Protein AF-A0A6A4BIG5-F1 (afdb_monomer_lite)

pLDDT: mean 91.35, std 5.81, range [66.5, 96.88]

Radius of gyration: 17.77 Å; chains: 1; bounding box: 29×27×43 Å

Structure (mmCIF, N/CA/C/O backbone):
data_AF-A0A6A4BIG5-F1
#
_entry.id   AF-A0A6A4BIG5-F1
#
loop_
_atom_site.group_PDB
_atom_site.id
_atom_site.type_symbol
_atom_site.label_atom_id
_atom_site.label_alt_id
_atom_site.label_comp_id
_atom_site.label_asym_id
_atom_site.label_entity_id
_atom_site.label_seq_id
_atom_site.pdbx_PDB_ins_code
_atom_site.Cartn_x
_atom_site.Cartn_y
_atom_site.Cartn_z
_atom_site.occupancy
_atom_site.B_iso_or_equiv
_atom_site.auth_seq_id
_atom_site.auth_comp_id
_atom_site.auth_asym_id
_atom_site.auth_atom_id
_atom_site.pdbx_PDB_model_num
ATOM 1 N N . MET A 1 1 ? 3.171 -6.800 8.880 1.00 66.50 1 MET A N 1
ATOM 2 C CA . MET A 1 1 ? 2.696 -5.799 7.906 1.00 66.50 1 MET A CA 1
ATOM 3 C C . MET A 1 1 ? 2.575 -6.489 6.563 1.00 66.50 1 MET A C 1
ATOM 5 O O . MET A 1 1 ? 3.563 -7.058 6.120 1.00 66.50 1 MET A O 1
ATOM 9 N N . PHE A 1 2 ? 1.375 -6.519 5.984 1.00 85.88 2 PHE A N 1
ATOM 10 C CA . PHE A 1 2 ? 1.108 -7.166 4.698 1.00 85.88 2 PHE A CA 1
ATOM 11 C C . PHE A 1 2 ? 0.491 -6.123 3.760 1.00 85.88 2 PHE A C 1
ATOM 13 O O . PHE A 1 2 ? -0.515 -5.506 4.112 1.00 85.88 2 PHE A O 1
ATOM 20 N N . LEU A 1 3 ? 1.135 -5.890 2.618 1.00 92.75 3 LEU A N 1
ATOM 21 C CA . LEU A 1 3 ? 0.692 -4.977 1.566 1.00 92.75 3 LEU A CA 1
ATOM 22 C C . LEU A 1 3 ? 0.353 -5.822 0.340 1.00 92.75 3 LEU A C 1
ATOM 24 O O . LEU A 1 3 ? 1.163 -6.655 -0.062 1.00 92.75 3 LEU A O 1
ATOM 28 N N . ASN A 1 4 ? -0.823 -5.609 -0.239 1.00 95.19 4 ASN A N 1
ATOM 29 C CA . ASN A 1 4 ? -1.228 -6.228 -1.495 1.00 95.19 4 ASN A CA 1
ATOM 30 C C . ASN A 1 4 ? -1.388 -5.143 -2.558 1.00 95.19 4 ASN A C 1
ATOM 32 O O . ASN A 1 4 ? -2.210 -4.245 -2.391 1.00 95.19 4 ASN A O 1
ATOM 36 N N . VAL A 1 5 ? -0.582 -5.207 -3.615 1.00 94.75 5 VAL A N 1
ATOM 37 C CA . VAL A 1 5 ? -0.659 -4.264 -4.736 1.00 94.75 5 VAL A CA 1
ATOM 38 C C . VAL A 1 5 ? -1.810 -4.693 -5.639 1.00 94.75 5 VAL A C 1
ATOM 40 O O . VAL A 1 5 ? -1.779 -5.791 -6.192 1.00 94.75 5 VAL A O 1
ATOM 43 N N . ASN A 1 6 ? -2.816 -3.831 -5.767 1.00 96.38 6 ASN A N 1
ATOM 44 C CA . ASN A 1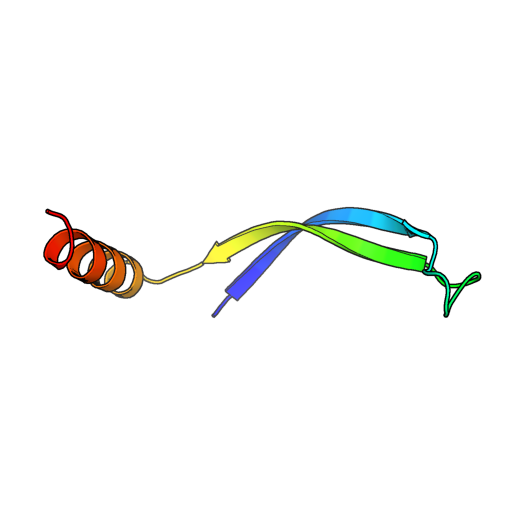 6 ? -4.027 -4.107 -6.538 1.00 96.38 6 ASN A CA 1
ATOM 45 C C . ASN A 1 6 ? -3.903 -3.586 -7.972 1.00 96.38 6 ASN A C 1
ATOM 47 O O . ASN A 1 6 ? -4.330 -4.258 -8.909 1.00 96.38 6 ASN A O 1
ATOM 51 N N . GLU A 1 7 ? -3.288 -2.413 -8.140 1.00 96.62 7 GLU A N 1
ATOM 52 C CA . GLU A 1 7 ? -3.144 -1.760 -9.437 1.00 96.62 7 GLU A CA 1
ATOM 53 C C . GLU A 1 7 ? -1.764 -1.118 -9.591 1.00 96.62 7 GLU A C 1
ATOM 55 O O . GLU A 1 7 ? -1.247 -0.451 -8.688 1.00 96.62 7 GLU A O 1
ATOM 60 N N . VAL A 1 8 ? -1.182 -1.312 -10.776 1.00 96.12 8 VAL A N 1
ATOM 61 C CA . VAL A 1 8 ? 0.042 -0.639 -11.206 1.00 96.12 8 VAL A CA 1
ATOM 62 C C . VAL A 1 8 ? -0.154 -0.017 -12.578 1.00 96.12 8 VAL A C 1
ATOM 64 O O . VAL A 1 8 ? -0.767 -0.615 -13.464 1.00 96.12 8 VAL A O 1
ATOM 67 N N . ARG A 1 9 ? 0.448 1.153 -12.779 1.00 93.88 9 ARG A N 1
ATOM 68 C CA . ARG A 1 9 ? 0.594 1.781 -14.089 1.00 93.88 9 ARG A CA 1
ATOM 69 C C . ARG A 1 9 ? 2.042 1.694 -14.540 1.00 93.88 9 ARG A C 1
ATOM 71 O O . ARG A 1 9 ? 2.964 2.003 -13.790 1.00 93.88 9 ARG A O 1
ATOM 78 N N . ILE A 1 10 ? 2.239 1.294 -15.790 1.00 93.56 10 ILE A N 1
ATOM 79 C CA . ILE A 1 10 ? 3.561 1.274 -16.407 1.00 93.56 10 ILE A CA 1
ATOM 80 C C . ILE A 1 10 ? 3.890 2.683 -16.891 1.00 93.56 10 ILE A C 1
ATOM 82 O O . ILE A 1 10 ? 3.183 3.238 -17.732 1.00 93.56 10 ILE A O 1
ATOM 86 N N . MET A 1 11 ? 4.953 3.253 -16.338 1.00 92.31 11 MET A N 1
ATOM 87 C CA . MET A 1 11 ? 5.424 4.598 -16.640 1.00 92.31 11 MET A CA 1
ATOM 88 C C . MET A 1 11 ? 6.765 4.506 -17.369 1.00 92.31 11 MET A C 1
ATOM 90 O O . MET A 1 11 ? 7.589 3.639 -17.062 1.00 92.31 11 MET A O 1
ATOM 94 N N . GLY A 1 12 ? 6.977 5.397 -18.341 1.00 91.75 12 GLY A N 1
ATOM 95 C CA . GLY A 1 12 ? 8.307 5.617 -18.908 1.00 91.75 12 GLY A CA 1
ATOM 96 C C . GLY A 1 12 ? 9.259 6.176 -17.851 1.00 91.75 12 GLY A C 1
ATOM 97 O O . GLY A 1 12 ? 8.813 6.701 -16.828 1.00 91.75 12 GLY A O 1
ATOM 98 N N . GLY A 1 13 ? 10.557 6.022 -18.084 1.00 85.62 13 GLY A N 1
ATOM 99 C CA . GLY A 1 13 ? 11.588 6.497 -17.175 1.00 85.62 13 GLY A CA 1
ATOM 100 C C . GLY A 1 13 ? 11.612 8.016 -17.020 1.00 85.62 13 GLY A C 1
ATOM 101 O O . GLY A 1 13 ? 10.980 8.754 -17.779 1.00 85.62 13 GLY A O 1
ATOM 102 N N . ASP A 1 14 ? 12.313 8.468 -15.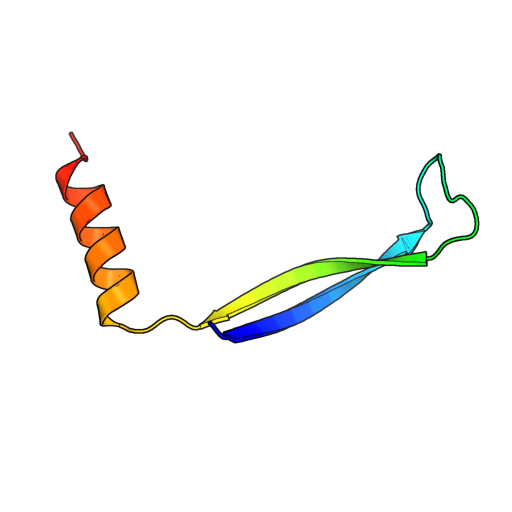987 1.00 85.06 14 ASP A N 1
ATOM 103 C CA . ASP A 1 14 ? 12.465 9.885 -15.668 1.00 85.06 14 ASP A CA 1
ATOM 104 C C . ASP A 1 14 ? 13.581 10.549 -16.494 1.00 85.06 14 ASP A C 1
ATOM 106 O O . ASP A 1 14 ? 14.169 9.946 -17.398 1.00 85.06 14 ASP A O 1
ATOM 110 N N . ASP A 1 15 ? 13.860 11.815 -16.181 1.00 88.06 15 ASP A N 1
ATOM 111 C CA . ASP A 1 15 ? 14.882 12.615 -16.858 1.00 88.06 15 ASP A CA 1
ATOM 112 C C . ASP A 1 15 ? 16.305 12.044 -16.700 1.00 88.06 15 ASP A C 1
ATOM 114 O O . ASP A 1 15 ? 17.187 12.373 -17.490 1.00 88.06 15 ASP A O 1
ATOM 118 N N . GLU A 1 16 ? 16.549 11.185 -15.705 1.00 91.06 16 GLU A N 1
ATOM 119 C CA . GLU A 1 16 ? 17.842 10.522 -15.499 1.00 91.06 16 GLU A CA 1
ATOM 120 C C . GLU A 1 16 ? 17.899 9.133 -16.162 1.00 91.06 16 GLU A C 1
ATOM 122 O O . GLU A 1 16 ? 18.986 8.628 -16.451 1.00 91.06 16 GLU A O 1
ATOM 127 N N . HIS A 1 17 ? 16.746 8.524 -16.458 1.00 88.19 17 HIS A N 1
ATOM 128 C CA . HIS A 1 17 ? 16.637 7.144 -16.933 1.00 88.19 17 HIS A CA 1
ATOM 129 C C . HIS A 1 17 ? 15.690 7.007 -18.132 1.00 88.19 17 HIS A C 1
ATOM 131 O O . HIS A 1 17 ? 14.766 6.199 -18.107 1.00 88.19 17 HIS A O 1
ATOM 137 N N . HIS A 1 18 ? 15.935 7.752 -19.209 1.00 85.50 18 HIS A N 1
ATOM 138 C CA . HIS A 1 18 ? 15.028 7.851 -20.363 1.00 85.50 18 HIS A CA 1
ATOM 139 C C . HIS A 1 18 ? 14.595 6.521 -21.017 1.00 85.50 18 HIS A C 1
ATOM 141 O O . HIS A 1 18 ? 13.488 6.442 -21.546 1.00 85.50 18 HIS A O 1
ATOM 147 N N . ASP A 1 19 ? 15.430 5.478 -20.970 1.00 90.69 19 ASP A N 1
ATOM 148 C CA . ASP A 1 19 ? 15.120 4.160 -21.553 1.00 90.69 19 ASP A CA 1
ATOM 149 C C . ASP A 1 19 ? 14.525 3.166 -20.537 1.00 90.69 19 ASP A C 1
ATOM 151 O O . ASP A 1 19 ? 14.242 2.011 -20.870 1.00 90.69 19 ASP A O 1
ATOM 155 N N . ALA A 1 20 ? 14.361 3.579 -19.279 1.00 90.56 20 ALA A N 1
ATOM 156 C CA . ALA A 1 20 ? 13.806 2.731 -18.238 1.00 90.56 20 ALA A CA 1
ATOM 157 C C . ALA A 1 20 ? 12.274 2.691 -18.291 1.00 90.56 20 ALA A C 1
ATOM 159 O O . ALA A 1 20 ? 11.603 3.556 -18.852 1.00 90.56 20 ALA A O 1
ATOM 160 N N . VAL A 1 21 ? 11.715 1.655 -17.672 1.00 90.75 21 VAL A N 1
ATOM 161 C CA . VAL A 1 21 ? 10.277 1.489 -17.484 1.00 90.75 21 VAL A CA 1
ATOM 162 C C . VAL A 1 21 ? 10.050 1.095 -16.035 1.00 90.75 21 VAL A C 1
ATOM 164 O O . VAL A 1 21 ? 10.630 0.114 -15.564 1.00 90.75 21 VAL A O 1
ATOM 167 N N . PHE A 1 22 ? 9.202 1.845 -15.333 1.00 90.75 22 PHE A N 1
ATOM 168 C CA . PHE A 1 22 ? 8.931 1.627 -13.916 1.00 90.75 22 PHE A CA 1
ATOM 169 C C . PHE A 1 22 ? 7.442 1.358 -13.676 1.00 90.75 22 PHE A C 1
ATOM 171 O O . PHE A 1 22 ? 6.588 2.056 -14.231 1.00 90.75 22 PHE A O 1
ATOM 178 N N . PRO A 1 23 ? 7.097 0.367 -12.838 1.00 92.38 23 PRO A N 1
ATOM 179 C CA . PRO A 1 23 ? 5.738 0.220 -12.348 1.00 92.38 23 PRO A CA 1
ATOM 180 C C . PRO A 1 23 ? 5.487 1.233 -11.223 1.00 92.38 23 PRO A C 1
ATOM 182 O O . PRO A 1 23 ? 6.099 1.156 -10.158 1.00 92.38 23 PRO A O 1
ATOM 185 N N . ALA A 1 24 ? 4.565 2.166 -11.441 1.00 92.81 24 ALA A N 1
ATOM 186 C CA . ALA A 1 24 ? 4.023 3.015 -10.388 1.00 92.81 24 ALA A CA 1
ATOM 187 C C . ALA A 1 24 ? 2.832 2.303 -9.735 1.00 92.81 24 ALA A C 1
ATOM 189 O O . ALA A 1 24 ? 1.916 1.869 -10.433 1.00 92.81 24 ALA A O 1
ATOM 190 N N . VAL A 1 25 ? 2.846 2.160 -8.407 1.00 94.38 25 VAL A N 1
ATOM 191 C CA .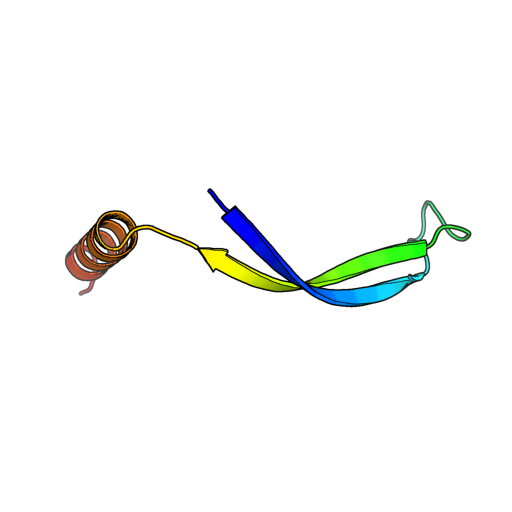 VAL A 1 25 ? 1.699 1.627 -7.656 1.00 94.38 25 VAL A CA 1
ATOM 192 C C . VAL A 1 25 ? 0.621 2.703 -7.600 1.00 94.38 25 VAL A C 1
ATOM 194 O O . VAL A 1 25 ? 0.847 3.760 -7.017 1.00 94.38 25 VAL A O 1
ATOM 197 N N . GLU A 1 26 ? -0.534 2.425 -8.196 1.00 95.81 26 GLU A N 1
ATOM 198 C CA . GLU A 1 26 ? -1.697 3.322 -8.169 1.00 95.81 26 GLU A CA 1
ATOM 199 C C . GLU A 1 26 ? -2.642 2.941 -7.020 1.00 95.81 26 GLU A C 1
ATOM 201 O O . GLU A 1 26 ? -3.203 3.813 -6.360 1.00 95.81 26 GLU A O 1
ATOM 206 N N . GLU A 1 27 ? -2.761 1.642 -6.713 1.00 96.75 27 GLU A N 1
ATOM 207 C CA . GLU A 1 27 ? -3.625 1.152 -5.638 1.00 96.75 27 GLU A CA 1
ATOM 208 C C . GLU A 1 27 ? -2.966 0.026 -4.827 1.00 96.75 27 GLU A C 1
ATOM 210 O O . GLU A 1 27 ? -2.424 -0.944 -5.371 1.00 96.75 27 GLU A O 1
ATOM 215 N N . VAL A 1 28 ? -3.060 0.123 -3.496 1.00 96.88 28 VAL A N 1
ATOM 216 C CA . VAL A 1 28 ? -2.585 -0.898 -2.556 1.00 96.88 28 VAL A CA 1
ATOM 217 C C . VAL A 1 28 ? -3.588 -1.109 -1.424 1.00 96.88 28 VAL A C 1
ATOM 219 O O . VAL A 1 28 ? -4.127 -0.160 -0.859 1.00 96.88 28 VAL A O 1
ATOM 222 N N . THR A 1 29 ? -3.795 -2.366 -1.037 1.00 95.94 29 THR A N 1
ATOM 223 C CA . THR A 1 29 ? -4.480 -2.723 0.208 1.00 95.94 29 THR A CA 1
ATOM 224 C C . THR A 1 29 ? -3.459 -2.980 1.307 1.00 95.94 29 THR A C 1
ATOM 226 O O . THR A 1 29 ? -2.623 -3.881 1.200 1.00 95.94 29 THR A O 1
ATOM 229 N N . TYR A 1 30 ? -3.549 -2.209 2.391 1.00 92.69 30 TYR A N 1
ATOM 230 C CA . TYR A 1 30 ? -2.737 -2.403 3.588 1.00 92.69 30 TYR A CA 1
ATOM 231 C C . TYR A 1 30 ? -3.541 -3.100 4.689 1.00 92.69 30 TYR A C 1
ATOM 233 O O . TYR A 1 30 ? -4.505 -2.549 5.216 1.00 92.69 30 TYR A O 1
ATOM 241 N N . TYR A 1 31 ? -3.133 -4.318 5.053 1.00 92.94 31 TYR A N 1
ATOM 242 C CA . TYR A 1 31 ? -3.807 -5.101 6.085 1.00 92.94 31 TYR A CA 1
ATOM 243 C C . TYR A 1 31 ? -3.220 -4.815 7.462 1.00 92.94 31 TYR A C 1
ATOM 245 O O . TYR A 1 31 ? -2.025 -5.013 7.712 1.00 92.94 31 TYR A O 1
ATOM 253 N N . VAL A 1 32 ? -4.101 -4.408 8.368 1.00 91.56 32 VAL A N 1
ATOM 254 C CA . VAL A 1 32 ? -3.774 -4.032 9.742 1.00 91.56 32 VAL A CA 1
ATOM 255 C C . VAL A 1 32 ? -4.664 -4.781 10.722 1.00 91.56 32 VAL A C 1
ATOM 257 O O . VAL A 1 32 ? -5.795 -5.144 10.405 1.00 91.56 32 VAL A O 1
ATOM 260 N N . GLY A 1 33 ? -4.139 -5.045 11.919 1.00 92.50 33 GLY A N 1
ATOM 261 C CA . GLY A 1 33 ? -4.932 -5.640 12.992 1.00 92.50 33 GLY A CA 1
ATOM 262 C C . GLY A 1 33 ? -5.993 -4.664 13.502 1.00 92.50 33 GLY A C 1
ATOM 263 O O . GLY A 1 33 ? -5.773 -3.451 13.503 1.00 92.50 33 GLY A O 1
ATOM 264 N N . SER A 1 34 ? -7.117 -5.197 13.987 1.00 91.44 34 SER A N 1
ATOM 265 C CA . SER A 1 34 ? -8.212 -4.398 14.557 1.00 91.44 34 SER A CA 1
ATOM 266 C C . SER A 1 34 ? -7.753 -3.490 15.694 1.00 91.44 34 SER A C 1
ATOM 268 O O . SER A 1 34 ? -8.220 -2.363 15.814 1.00 91.44 34 SER A O 1
ATOM 270 N N . ASP A 1 35 ? -6.820 -3.968 16.512 1.00 94.38 35 ASP A N 1
ATOM 271 C CA . ASP A 1 35 ? -6.352 -3.222 17.679 1.00 94.38 35 ASP A CA 1
ATOM 272 C C . ASP A 1 35 ? -5.441 -2.066 17.259 1.00 94.38 35 ASP A C 1
ATOM 274 O O . ASP A 1 35 ? -5.493 -0.987 17.835 1.00 94.38 35 ASP A O 1
ATOM 278 N N . TRP A 1 36 ? -4.658 -2.252 16.191 1.00 91.69 36 TRP A N 1
ATOM 279 C CA . TRP A 1 36 ? -3.783 -1.207 15.663 1.00 91.69 36 TRP A CA 1
ATOM 280 C C . TRP A 1 36 ? -4.582 -0.032 15.095 1.00 91.69 36 TRP A C 1
ATOM 282 O O . TRP A 1 36 ? -4.288 1.116 15.419 1.00 91.69 36 TRP A O 1
ATOM 292 N N . ILE A 1 37 ? -5.614 -0.310 14.287 1.00 93.12 37 ILE A N 1
ATOM 293 C CA . ILE A 1 37 ? -6.426 0.758 13.691 1.00 93.12 37 ILE A CA 1
ATOM 294 C C . ILE A 1 37 ? -7.256 1.501 14.744 1.00 93.12 37 ILE A C 1
ATOM 296 O O . ILE A 1 37 ? -7.374 2.720 14.660 1.00 93.12 37 ILE A O 1
ATOM 300 N N . ARG A 1 38 ? -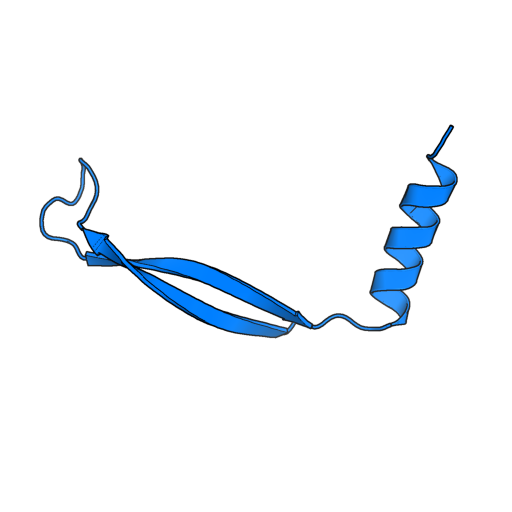7.764 0.797 15.768 1.00 93.69 38 ARG A N 1
ATOM 301 C CA . ARG A 1 38 ? -8.463 1.419 16.904 1.00 93.69 38 ARG A CA 1
ATOM 302 C C . ARG A 1 38 ? -7.547 2.347 17.689 1.00 93.69 38 ARG A C 1
ATOM 304 O O . ARG A 1 38 ? -7.904 3.494 17.892 1.00 93.69 38 ARG A O 1
ATOM 311 N N . ASN A 1 39 ? -6.339 1.899 18.028 1.00 95.25 39 ASN A N 1
ATOM 312 C CA . ASN A 1 39 ? -5.390 2.732 18.768 1.00 95.25 39 ASN A CA 1
ATOM 313 C C . ASN A 1 39 ? -5.028 4.024 18.016 1.00 95.25 39 ASN A C 1
ATOM 315 O O . ASN A 1 39 ? -4.855 5.065 18.641 1.00 95.25 39 ASN A O 1
ATOM 319 N N . ILE A 1 40 ? -4.901 3.966 16.684 1.00 93.69 40 ILE A N 1
ATOM 320 C CA . ILE A 1 40 ? -4.651 5.160 15.862 1.00 93.69 40 ILE A CA 1
ATOM 321 C C . ILE A 1 40 ? -5.870 6.076 15.847 1.00 93.69 40 ILE A C 1
ATOM 323 O O . ILE A 1 40 ? -5.715 7.284 15.995 1.00 93.69 40 ILE A O 1
ATOM 327 N N . TYR A 1 41 ? -7.062 5.505 15.677 1.00 93.00 41 TYR A N 1
ATOM 328 C CA . TYR A 1 41 ? -8.304 6.265 15.715 1.00 93.00 41 TYR A CA 1
ATOM 329 C C . TYR A 1 41 ? -8.463 6.994 17.057 1.00 93.00 41 TYR A C 1
ATOM 331 O O . TYR A 1 41 ? -8.602 8.213 17.054 1.00 93.00 41 TYR A O 1
ATOM 339 N N . ASP A 1 42 ? -8.336 6.281 18.179 1.00 95.62 42 ASP A N 1
ATOM 340 C CA . ASP A 1 42 ? -8.474 6.838 19.529 1.00 95.62 42 ASP A CA 1
ATOM 341 C C . ASP A 1 42 ? -7.431 7.938 19.790 1.00 95.62 42 ASP A C 1
ATOM 343 O O . ASP A 1 42 ? -7.738 8.968 20.387 1.00 95.62 42 ASP A O 1
ATOM 347 N N . PHE A 1 43 ? -6.193 7.748 19.311 1.00 94.19 43 PHE A N 1
ATOM 348 C CA . PHE A 1 43 ? -5.143 8.765 19.398 1.00 94.19 43 PHE A CA 1
ATOM 349 C C . PHE A 1 43 ? -5.515 10.044 18.634 1.00 94.19 43 PHE A C 1
ATOM 351 O O . PHE A 1 43 ? -5.353 11.138 19.167 1.00 94.19 43 PHE A O 1
ATOM 358 N N . CYS A 1 44 ? -6.019 9.920 17.403 1.00 94.88 44 CYS A N 1
ATOM 359 C CA . CYS A 1 44 ? -6.433 11.070 16.598 1.00 94.88 44 CYS A CA 1
ATOM 360 C C . CYS A 1 44 ? -7.700 11.745 17.143 1.00 94.88 44 CYS A C 1
ATOM 362 O O . CYS A 1 44 ? -7.806 12.966 17.086 1.00 94.88 44 CYS A O 1
ATOM 364 N N . GLU A 1 45 ? -8.655 10.975 17.666 1.00 94.69 45 GLU A N 1
ATOM 365 C CA . GLU A 1 45 ? -9.878 11.505 18.277 1.00 94.69 45 GLU A CA 1
ATOM 366 C C . GLU A 1 45 ? -9.561 12.288 19.557 1.00 94.69 45 GLU A C 1
ATOM 368 O O . GLU A 1 45 ? -10.104 13.370 19.768 1.00 94.69 45 GLU A O 1
ATOM 373 N N . ALA A 1 46 ? -8.629 11.805 20.381 1.00 93.56 46 ALA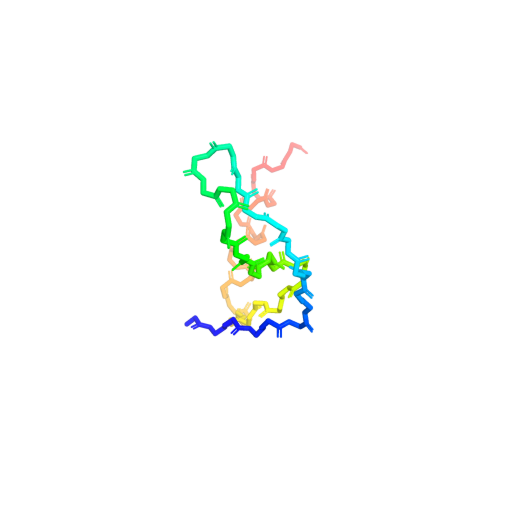 A N 1
ATOM 374 C CA . ALA A 1 46 ? -8.199 12.511 21.586 1.00 93.56 46 ALA A CA 1
ATOM 375 C C . ALA A 1 46 ? -7.540 13.878 21.304 1.00 93.56 46 ALA A C 1
ATOM 377 O O . ALA A 1 46 ? -7.533 14.737 22.184 1.00 93.56 46 ALA A O 1
ATOM 378 N N . ASP A 1 47 ? -6.997 14.076 20.099 1.00 90.12 47 ASP A N 1
ATOM 379 C CA . ASP A 1 47 ? -6.391 15.334 19.633 1.00 90.12 47 ASP A CA 1
ATOM 380 C C . ASP A 1 47 ? -7.379 16.209 18.830 1.00 90.12 47 ASP A C 1
ATOM 382 O O . ASP A 1 47 ? -7.015 17.261 18.302 1.00 90.12 47 ASP A O 1
ATOM 386 N N . SER A 1 48 ? -8.645 15.784 18.715 1.00 78.88 48 SER A N 1
ATOM 387 C CA . SER A 1 48 ? -9.683 16.547 18.017 1.00 78.88 48 SER A CA 1
ATOM 388 C C . SER A 1 48 ? -10.301 17.641 18.919 1.00 78.88 48 SER A C 1
ATOM 390 O O . SER A 1 48 ? -10.529 17.390 20.105 1.00 78.88 48 SER A O 1
ATOM 392 N N . PRO A 1 49 ? -10.518 18.868 18.398 1.00 71.56 49 PRO A N 1
ATOM 393 C CA . PRO A 1 49 ? -10.988 20.024 19.173 1.00 71.56 49 PRO A CA 1
ATOM 394 C C . PRO A 1 49 ? -12.468 19.984 19.581 1.00 71.56 49 PRO A C 1
ATOM 396 O O . PRO A 1 49 ? -13.289 19.390 18.845 1.00 71.56 49 PRO A O 1
#

Organism: NCBI:txid129364

Sequence (49 aa):
MFLNVNEVRIMGGDDEHHDAVFPAVEEVTYYVGSDWIRNIYDFCEADSP

Foldseek 3Di:
DDKDQDDWDWDADDPVHRRDIDTDRPDMDDDDDPVVVVVVVVVVVVVDD

Secondary structure (DSSP, 8-state):
-EEEEEE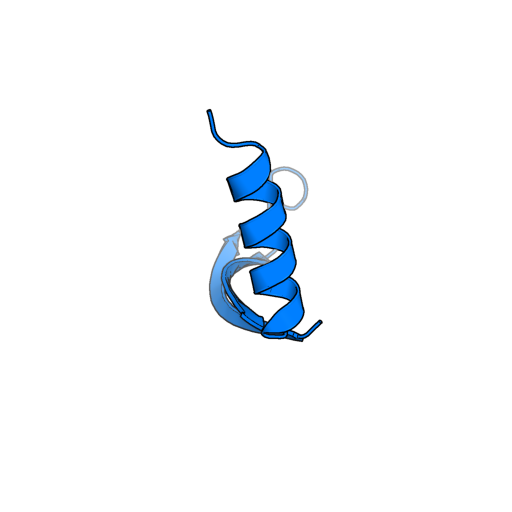EEEEE--TT-TT-EEEEEEEEEEE--HHHHHHHHHHHHHT--